Protein AF-A0A7C1V496-F1 (afdb_monomer_lite)

Sequence (106 aa):
MSGNLYSQFGGNNLFEVQLGNVPGSEPANLISNYNQLNLNYRYKGFKASGRFEYFINEFPDRRYFSPTQIQLQYKSRSFQFKAGNYYEMLGNGLLLRAYDIPGSVC

Radius of gyration: 18.18 Å; chains: 1; bounding box: 35×28×55 Å

Foldseek 3Di:
DDDPPQKDKDKDKDKDWDFAADPPDPPRGKTKIKMKIKIWMDGDQKIWIWIWIFMDIPDPVPTDTDGQWTKIWGDDPVDIDIDTDDDDPPDDDPPPVPPPPPRDDD

Structure (mmCIF, N/CA/C/O backbone):
data_AF-A0A7C1V496-F1
#
_entry.id   AF-A0A7C1V496-F1
#
loop_
_atom_site.group_PDB
_atom_site.id
_atom_site.type_symbol
_atom_site.label_atom_id
_atom_site.label_alt_id
_atom_site.label_comp_id
_atom_site.label_asym_id
_atom_site.label_entity_id
_atom_site.label_seq_id
_atom_site.pdbx_PDB_ins_code
_atom_site.Cartn_x
_atom_site.Cartn_y
_atom_site.Cartn_z
_atom_site.occupancy
_atom_site.B_iso_or_equiv
_atom_site.auth_seq_id
_atom_site.auth_comp_id
_atom_site.auth_asym_id
_atom_site.auth_atom_id
_atom_site.pdbx_PDB_model_num
ATOM 1 N N . MET A 1 1 ? 1.540 8.321 34.033 1.00 35.78 1 MET A N 1
ATOM 2 C CA . MET A 1 1 ? 0.244 8.873 33.581 1.00 35.78 1 MET A CA 1
ATOM 3 C C . MET A 1 1 ? -0.053 8.300 32.202 1.00 35.78 1 MET A C 1
ATOM 5 O O . MET A 1 1 ? 0.650 8.637 31.262 1.00 35.78 1 MET A O 1
ATOM 9 N N . SER A 1 2 ? -0.999 7.363 32.094 1.00 43.97 2 SER A N 1
ATOM 10 C CA . SER A 1 2 ? -1.411 6.797 30.801 1.00 43.97 2 SER A CA 1
ATOM 11 C C . SER A 1 2 ? -2.409 7.761 30.164 1.00 43.97 2 SER A C 1
ATOM 13 O O . SER A 1 2 ? -3.528 7.899 30.654 1.00 43.97 2 SER A O 1
ATOM 15 N N . GLY A 1 3 ? -1.980 8.520 29.156 1.00 47.47 3 GLY A N 1
ATOM 16 C CA . GLY A 1 3 ? -2.862 9.435 28.439 1.00 47.47 3 GLY A CA 1
ATOM 17 C C . GLY A 1 3 ? -3.909 8.644 27.660 1.00 47.47 3 GLY A C 1
ATOM 18 O O . GLY A 1 3 ? -3.557 7.806 26.831 1.00 47.47 3 GLY A O 1
ATOM 19 N N . ASN A 1 4 ? -5.192 8.907 27.915 1.00 55.25 4 ASN A N 1
ATOM 20 C CA . ASN A 1 4 ? -6.288 8.357 27.122 1.00 55.25 4 ASN A CA 1
ATOM 21 C C . ASN A 1 4 ? -6.238 8.965 25.713 1.00 55.25 4 ASN A C 1
ATOM 23 O O . ASN A 1 4 ? -6.812 10.021 25.455 1.00 55.25 4 ASN A O 1
ATOM 27 N N . LEU A 1 5 ? -5.515 8.315 24.802 1.00 60.34 5 LEU A N 1
ATOM 28 C CA . LEU A 1 5 ? -5.477 8.701 23.399 1.00 60.34 5 LEU A CA 1
ATOM 29 C C . LEU A 1 5 ? -6.772 8.211 22.733 1.00 60.34 5 LEU A C 1
ATOM 31 O O . LEU A 1 5 ? -6.904 7.040 22.383 1.00 60.34 5 LEU A O 1
ATOM 35 N N . TYR A 1 6 ? -7.763 9.096 22.607 1.00 77.25 6 TYR A N 1
ATOM 36 C CA . TYR A 1 6 ? -9.070 8.745 22.037 1.00 77.25 6 TYR A CA 1
ATOM 37 C C . TYR A 1 6 ? -8.977 8.346 20.560 1.00 77.25 6 TYR A C 1
ATOM 39 O O . TYR A 1 6 ? -9.717 7.467 20.117 1.00 77.25 6 TYR A O 1
ATOM 47 N N . SER A 1 7 ? -8.042 8.952 19.823 1.00 89.19 7 SER A N 1
ATOM 48 C CA . SER A 1 7 ? -7.772 8.673 18.415 1.00 89.19 7 SER A CA 1
ATOM 49 C C . SER A 1 7 ? -6.281 8.724 18.100 1.00 89.19 7 SER A C 1
ATOM 51 O O . SER A 1 7 ? -5.558 9.551 18.652 1.00 89.19 7 SER A O 1
ATOM 53 N N . GLN A 1 8 ? -5.846 7.911 17.144 1.00 93.75 8 GLN A N 1
ATOM 54 C CA . GLN A 1 8 ? -4.509 7.962 16.564 1.00 93.75 8 GLN A CA 1
ATOM 55 C C . GLN A 1 8 ? -4.621 7.947 15.044 1.00 93.75 8 GLN A C 1
ATOM 57 O O . GLN A 1 8 ? -5.205 7.025 14.479 1.00 93.75 8 GLN A O 1
ATOM 62 N N . PHE A 1 9 ? -4.015 8.927 14.387 1.00 94.88 9 PHE A N 1
ATOM 63 C CA . PHE A 1 9 ? -3.721 8.858 12.962 1.00 94.88 9 PHE A CA 1
ATOM 64 C C . PHE A 1 9 ? -2.234 8.561 12.784 1.00 94.88 9 PHE A C 1
ATOM 66 O O . PHE A 1 9 ? -1.403 9.069 13.535 1.00 94.88 9 PHE A O 1
ATOM 73 N N . GLY A 1 10 ? -1.894 7.721 11.818 1.00 95.31 10 GLY A N 1
ATOM 74 C CA . GLY A 1 10 ? -0.511 7.413 11.496 1.00 95.31 10 GLY A CA 1
ATOM 75 C C . GLY A 1 10 ? -0.385 6.867 10.089 1.00 95.31 10 GLY A C 1
ATOM 76 O O . GLY A 1 10 ? -1.314 6.267 9.552 1.00 95.31 10 GLY A O 1
ATOM 77 N N . GLY A 1 11 ? 0.786 7.041 9.500 1.00 95.12 11 GLY A N 1
ATOM 78 C CA . GLY A 1 11 ? 1.075 6.516 8.181 1.00 95.12 11 GLY A CA 1
ATOM 79 C C . GLY A 1 11 ? 2.556 6.262 8.001 1.00 95.12 11 GLY A C 1
ATOM 80 O O . GLY A 1 11 ? 3.381 6.753 8.771 1.00 95.12 11 GLY A O 1
ATOM 81 N N . ASN A 1 12 ? 2.877 5.471 6.991 1.00 96.00 12 ASN A N 1
ATOM 82 C CA . ASN A 1 12 ? 4.234 5.312 6.502 1.00 96.00 12 ASN A CA 1
ATOM 83 C C . ASN A 1 12 ? 4.227 5.329 4.976 1.00 96.00 12 ASN A C 1
ATOM 85 O O . ASN A 1 12 ? 3.227 5.006 4.332 1.00 96.00 12 ASN A O 1
ATOM 89 N N . ASN A 1 13 ? 5.361 5.706 4.407 1.00 94.88 13 ASN A N 1
ATOM 90 C CA . ASN A 1 13 ? 5.570 5.699 2.975 1.00 94.88 13 ASN A CA 1
ATOM 91 C C . ASN A 1 13 ? 6.836 4.903 2.667 1.00 94.88 13 ASN A C 1
ATOM 93 O O . ASN A 1 13 ? 7.840 5.053 3.362 1.00 94.88 13 ASN A O 1
ATOM 97 N N . LEU A 1 14 ? 6.759 4.040 1.660 1.00 95.06 14 LEU A N 1
ATOM 98 C CA . LEU A 1 14 ? 7.910 3.395 1.046 1.00 95.06 14 LEU A CA 1
ATOM 99 C C . LEU A 1 14 ? 8.062 3.993 -0.344 1.00 95.06 14 LEU A C 1
ATOM 101 O O . LEU A 1 14 ? 7.098 4.019 -1.103 1.00 95.06 14 LEU A O 1
ATOM 105 N N . PHE A 1 15 ? 9.262 4.460 -0.652 1.00 94.06 15 PHE A N 1
ATOM 106 C CA . PHE A 1 15 ? 9.636 4.929 -1.974 1.00 94.06 15 PHE A CA 1
ATOM 107 C C . PHE A 1 15 ? 10.878 4.165 -2.417 1.00 94.06 15 PHE A C 1
ATOM 109 O O . PHE A 1 15 ? 11.859 4.107 -1.676 1.00 94.06 15 PHE A O 1
ATOM 116 N N . GLU A 1 16 ? 10.814 3.570 -3.600 1.00 92.25 16 GLU A N 1
ATOM 117 C CA . GLU A 1 16 ? 11.874 2.762 -4.184 1.00 92.25 16 GLU A CA 1
ATOM 118 C C . GLU A 1 16 ? 12.146 3.236 -5.610 1.00 92.25 16 GLU A C 1
ATOM 120 O O . GLU A 1 16 ? 11.219 3.474 -6.386 1.00 92.25 16 GLU A O 1
ATOM 125 N N . VAL A 1 17 ? 13.431 3.373 -5.937 1.00 91.00 17 VAL A N 1
ATOM 126 C CA . VAL A 1 17 ? 13.907 3.680 -7.285 1.00 91.00 17 VAL A CA 1
ATOM 127 C C . VAL A 1 17 ? 14.792 2.532 -7.731 1.00 91.00 17 VAL A C 1
ATOM 129 O O . VAL A 1 17 ? 15.762 2.200 -7.048 1.00 91.00 17 VAL A O 1
ATOM 132 N N . GLN A 1 18 ? 14.479 1.959 -8.886 1.00 87.81 18 GLN A N 1
ATOM 133 C CA . GLN A 1 18 ? 15.299 0.940 -9.522 1.00 87.81 18 GLN A CA 1
ATOM 134 C C . GLN A 1 18 ? 16.019 1.547 -10.721 1.00 87.81 18 GLN A C 1
ATOM 136 O O . GLN A 1 18 ? 15.403 2.234 -11.538 1.00 87.81 18 GLN A O 1
ATOM 141 N N . LEU A 1 19 ? 17.319 1.273 -10.822 1.00 88.62 19 LEU A N 1
ATOM 142 C CA . LEU A 1 19 ? 18.150 1.622 -11.969 1.00 88.62 19 LEU A CA 1
ATOM 143 C C . LEU A 1 19 ? 18.750 0.338 -12.543 1.00 88.62 19 LEU A C 1
ATOM 145 O O . LEU A 1 19 ? 19.483 -0.366 -11.849 1.00 88.62 19 LEU A O 1
ATOM 149 N N . GLY A 1 20 ? 18.454 0.058 -13.808 1.00 82.31 20 GLY A N 1
ATOM 150 C CA . GLY A 1 20 ? 18.838 -1.190 -14.462 1.00 82.31 20 GLY A CA 1
ATOM 151 C C . GLY A 1 20 ? 17.801 -2.294 -14.266 1.00 82.31 20 GLY A C 1
ATOM 152 O O . GLY A 1 20 ? 16.850 -2.163 -13.496 1.00 82.31 20 GLY A O 1
ATOM 153 N N . ASN A 1 21 ? 17.972 -3.384 -15.006 1.00 76.88 21 ASN A N 1
ATOM 154 C CA . ASN A 1 21 ? 17.056 -4.518 -14.980 1.00 76.88 21 ASN A CA 1
ATOM 155 C C . ASN A 1 21 ? 17.758 -5.807 -14.524 1.00 76.88 21 ASN A C 1
ATOM 157 O O . ASN A 1 21 ? 18.981 -5.851 -14.371 1.00 76.88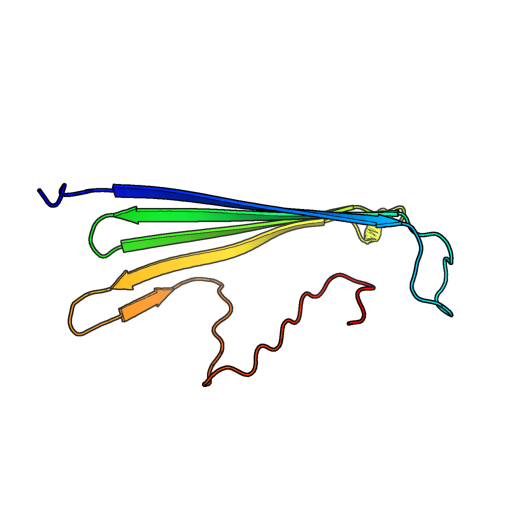 21 ASN A O 1
ATOM 161 N N . VAL A 1 22 ? 16.980 -6.866 -14.298 1.00 73.62 22 VAL A N 1
ATOM 162 C CA . VAL A 1 22 ? 17.502 -8.189 -13.940 1.00 73.62 22 VAL A CA 1
ATOM 163 C C . VAL A 1 22 ? 18.429 -8.690 -15.061 1.00 73.62 22 VAL A C 1
ATOM 165 O O . VAL A 1 22 ? 18.045 -8.620 -16.236 1.00 73.62 22 VAL A O 1
ATOM 168 N N . PRO A 1 23 ? 19.632 -9.211 -14.748 1.00 71.69 23 PRO A N 1
ATOM 169 C CA . PRO A 1 23 ? 20.532 -9.761 -15.757 1.00 71.69 23 PRO A CA 1
ATOM 170 C C . PRO A 1 23 ? 19.836 -10.809 -16.635 1.00 71.69 23 PRO A C 1
ATOM 172 O O . PRO A 1 23 ? 19.216 -11.740 -16.126 1.00 71.69 23 PRO A O 1
ATOM 175 N N . GLY A 1 24 ? 19.935 -10.658 -17.958 1.00 72.06 24 GLY A N 1
ATOM 176 C CA . GLY A 1 24 ? 19.283 -11.553 -18.924 1.00 72.06 24 GLY A CA 1
ATOM 177 C C . GLY A 1 24 ? 17.827 -11.205 -19.259 1.00 72.06 24 GLY A C 1
ATOM 178 O O . GLY A 1 24 ? 17.203 -11.940 -20.019 1.00 72.06 24 GLY A O 1
ATOM 179 N N . SER A 1 25 ? 17.291 -10.096 -18.738 1.00 69.62 25 SER A N 1
ATOM 180 C CA . SER A 1 25 ? 15.977 -9.568 -19.121 1.00 69.62 25 SER A CA 1
ATOM 181 C C . SER A 1 25 ? 16.101 -8.285 -19.950 1.00 69.62 25 SER A C 1
ATOM 183 O O . SER A 1 25 ? 16.967 -7.446 -19.701 1.00 69.62 25 SER A O 1
ATOM 185 N N . GLU A 1 26 ? 15.235 -8.135 -20.956 1.00 74.94 26 GLU A N 1
ATOM 186 C CA . GLU A 1 2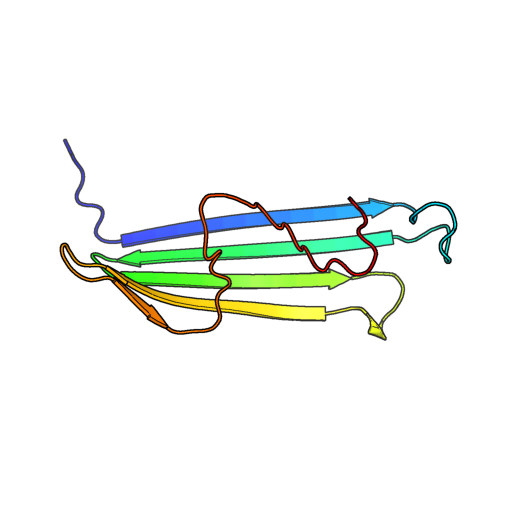6 ? 15.137 -6.915 -21.759 1.00 74.94 26 GLU A CA 1
ATOM 187 C C . GLU A 1 26 ? 13.964 -6.037 -21.291 1.00 74.94 26 GLU A C 1
ATOM 189 O O . GLU A 1 26 ? 12.887 -6.558 -20.978 1.00 74.94 26 GLU A O 1
ATOM 194 N N . PRO A 1 27 ? 14.134 -4.702 -21.255 1.00 71.56 27 PRO A N 1
ATOM 195 C CA . PRO A 1 27 ? 15.353 -3.956 -21.593 1.00 71.56 27 PRO A CA 1
ATOM 196 C C . PRO A 1 27 ? 16.416 -4.049 -20.485 1.00 71.56 27 PRO A C 1
ATOM 198 O O . PRO A 1 27 ? 16.071 -4.077 -19.311 1.00 71.56 27 PRO A O 1
ATOM 201 N N . ALA A 1 28 ? 17.705 -4.058 -20.838 1.00 70.81 28 ALA A N 1
ATOM 202 C CA . ALA A 1 28 ? 18.801 -4.146 -19.858 1.00 70.81 28 ALA A CA 1
ATOM 203 C C . ALA A 1 28 ? 18.871 -2.926 -18.916 1.00 70.81 28 ALA A C 1
ATOM 205 O O . ALA A 1 28 ? 19.271 -3.036 -17.757 1.00 70.81 28 ALA A O 1
ATOM 206 N N . ASN A 1 29 ? 18.442 -1.767 -19.420 1.00 77.50 29 ASN A N 1
ATOM 207 C CA . ASN A 1 29 ? 18.333 -0.529 -18.667 1.00 77.50 29 ASN A CA 1
ATOM 208 C C . ASN A 1 29 ? 16.853 -0.235 -18.461 1.00 77.50 29 ASN A C 1
ATOM 210 O O . ASN A 1 29 ? 16.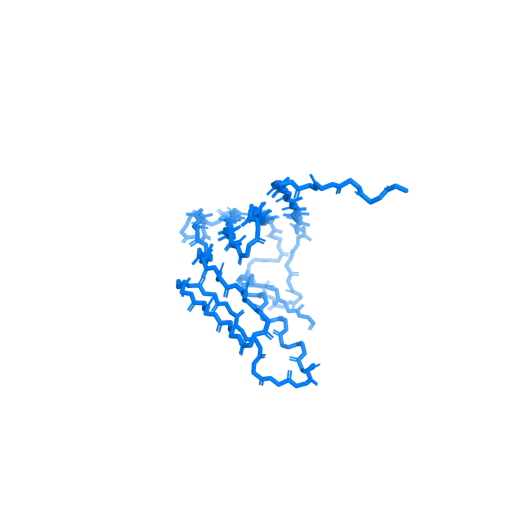129 -0.023 -19.429 1.00 77.50 29 ASN A O 1
ATOM 214 N N . LEU A 1 30 ? 16.421 -0.254 -17.206 1.00 83.38 30 LEU A N 1
ATOM 215 C CA . LEU A 1 30 ? 15.071 0.115 -16.824 1.00 83.38 30 LEU A CA 1
ATOM 216 C C . LEU A 1 30 ? 15.159 1.067 -15.642 1.00 83.38 30 LEU A C 1
ATOM 218 O O . LEU A 1 30 ? 15.857 0.783 -14.668 1.00 83.38 30 LEU A O 1
ATOM 222 N N . ILE A 1 31 ? 14.465 2.195 -15.735 1.00 87.50 31 ILE A N 1
ATOM 223 C CA . ILE A 1 31 ? 14.234 3.066 -14.588 1.00 87.50 31 ILE A CA 1
ATOM 224 C C . ILE A 1 31 ? 12.792 2.878 -14.133 1.00 87.50 31 ILE A C 1
ATOM 226 O O . ILE A 1 31 ? 11.848 3.071 -14.909 1.00 87.50 31 ILE A O 1
ATOM 230 N N . SER A 1 32 ? 12.614 2.510 -12.867 1.00 90.12 32 SER A N 1
ATOM 231 C CA . SER A 1 32 ? 11.294 2.440 -12.245 1.00 90.12 32 SER A CA 1
ATOM 232 C C . SER A 1 32 ? 11.260 3.189 -10.921 1.00 90.12 32 SER A C 1
ATOM 234 O O . SER A 1 32 ? 12.268 3.348 -10.235 1.00 90.12 32 SER A O 1
ATOM 236 N N . ASN A 1 33 ? 10.072 3.685 -10.593 1.00 92.44 33 ASN A N 1
ATOM 237 C CA . ASN A 1 33 ? 9.754 4.317 -9.328 1.00 92.44 33 ASN A CA 1
ATOM 238 C C . ASN A 1 33 ? 8.516 3.629 -8.769 1.00 92.44 33 ASN A C 1
ATOM 240 O O . ASN A 1 33 ? 7.457 3.642 -9.402 1.00 92.44 33 ASN A O 1
ATOM 244 N N . TYR A 1 34 ? 8.647 3.071 -7.575 1.00 92.88 34 TYR A N 1
ATOM 245 C CA . TYR A 1 34 ? 7.548 2.495 -6.823 1.00 92.88 34 TYR A CA 1
ATOM 246 C C . TYR A 1 34 ? 7.319 3.313 -5.554 1.00 92.88 34 TYR A C 1
ATOM 248 O O . TYR A 1 34 ? 8.253 3.635 -4.819 1.00 92.88 34 TYR A O 1
ATOM 256 N N . ASN A 1 35 ? 6.067 3.667 -5.285 1.00 95.56 35 ASN A N 1
ATOM 257 C CA . ASN A 1 35 ? 5.666 4.321 -4.052 1.00 95.56 35 ASN A CA 1
ATOM 258 C C . ASN A 1 35 ? 4.474 3.591 -3.432 1.00 95.56 35 ASN A C 1
ATOM 260 O O . ASN A 1 35 ? 3.486 3.310 -4.105 1.00 95.56 35 ASN A O 1
ATOM 264 N N . GLN A 1 36 ? 4.556 3.329 -2.132 1.00 96.25 36 GLN A N 1
ATOM 265 C CA . GLN A 1 36 ? 3.493 2.715 -1.350 1.00 96.25 36 GLN A CA 1
ATOM 266 C C . GLN A 1 36 ? 3.224 3.558 -0.106 1.00 96.25 36 GLN A C 1
ATOM 268 O O . GLN A 1 36 ? 4.027 3.594 0.831 1.00 96.25 36 GLN A O 1
ATOM 273 N N . LEU A 1 37 ? 2.058 4.191 -0.060 1.00 96.50 37 LEU A N 1
ATOM 274 C CA . LEU A 1 37 ? 1.572 4.931 1.097 1.00 96.50 37 LEU A CA 1
ATOM 275 C C . LEU A 1 37 ? 0.594 4.064 1.888 1.00 96.50 37 LEU A C 1
ATOM 277 O O . LEU A 1 37 ? -0.446 3.670 1.361 1.00 96.50 37 LEU A O 1
ATOM 281 N N . ASN A 1 38 ? 0.880 3.815 3.168 1.00 95.81 38 ASN A N 1
ATOM 282 C CA . ASN A 1 38 ? -0.098 3.223 4.078 1.00 95.81 38 ASN A CA 1
ATOM 283 C C . ASN A 1 38 ? -0.563 4.253 5.098 1.00 95.81 38 ASN A C 1
ATOM 285 O O . ASN A 1 38 ? 0.243 4.881 5.785 1.00 95.81 38 ASN A O 1
ATOM 289 N N . LEU A 1 39 ? -1.876 4.356 5.255 1.00 96.81 39 LEU A N 1
ATOM 290 C CA . LEU A 1 39 ? -2.538 5.216 6.222 1.00 96.81 39 LEU A CA 1
ATOM 291 C C . LEU A 1 39 ? -3.333 4.364 7.203 1.00 96.81 39 LEU A C 1
ATOM 293 O O . LEU A 1 39 ? -3.921 3.341 6.850 1.00 96.81 39 LEU A O 1
ATOM 297 N N . ASN A 1 40 ? -3.349 4.790 8.457 1.00 95.81 40 ASN A N 1
ATOM 298 C CA . ASN A 1 40 ? -4.058 4.133 9.536 1.00 95.81 40 ASN A CA 1
ATOM 299 C C . ASN A 1 40 ? -4.719 5.179 10.424 1.00 95.81 40 ASN A C 1
ATOM 301 O O . ASN A 1 40 ? -4.081 6.121 10.891 1.00 95.81 40 ASN A O 1
ATOM 305 N N . TYR A 1 41 ? -5.983 4.947 10.732 1.00 95.50 41 TYR A N 1
ATOM 306 C CA . TYR A 1 41 ? -6.720 5.701 11.724 1.00 95.50 41 TYR A CA 1
ATOM 307 C C . TYR A 1 41 ? -7.294 4.736 12.752 1.00 95.50 41 TYR A C 1
ATOM 309 O O . TYR A 1 41 ? -7.916 3.738 12.395 1.00 95.50 41 TYR A O 1
ATOM 317 N N . ARG A 1 42 ? -7.067 5.006 14.034 1.00 94.69 42 ARG A N 1
ATOM 318 C CA . ARG A 1 42 ? -7.599 4.228 15.152 1.00 94.69 42 ARG A CA 1
ATOM 319 C C . ARG A 1 42 ? -8.440 5.128 16.028 1.00 94.69 42 ARG A C 1
ATOM 321 O O . ARG A 1 42 ? -8.006 6.221 16.381 1.00 94.69 42 ARG A O 1
ATOM 328 N N . TYR A 1 43 ? -9.599 4.633 16.427 1.00 93.44 43 TYR A N 1
ATOM 329 C CA . TYR A 1 43 ? -10.468 5.290 17.388 1.00 93.44 43 TYR A CA 1
ATOM 330 C C . TYR A 1 43 ? -11.149 4.232 18.252 1.00 93.44 43 TYR A C 1
ATOM 332 O O . TYR A 1 43 ? -11.949 3.433 17.759 1.00 93.44 43 TYR A O 1
ATOM 340 N N . LYS A 1 44 ? -10.834 4.214 19.553 1.00 90.31 44 LYS A N 1
ATOM 341 C CA . LYS A 1 44 ? -11.311 3.191 20.502 1.00 90.31 44 LYS A CA 1
ATOM 342 C C . LYS A 1 44 ? -11.052 1.764 19.974 1.00 90.31 44 LYS A C 1
ATOM 344 O O . LYS A 1 44 ? -9.902 1.376 19.804 1.00 90.31 44 LYS A O 1
ATOM 349 N N . GLY A 1 45 ? -12.110 0.990 19.717 1.00 90.31 45 GLY A N 1
ATOM 350 C CA . GLY A 1 45 ? -12.035 -0.368 19.168 1.00 90.31 45 GLY A CA 1
ATOM 351 C C . GLY A 1 45 ? -11.989 -0.439 17.640 1.00 90.31 45 GLY A C 1
ATOM 352 O O . GLY A 1 45 ? -11.864 -1.533 17.102 1.00 90.31 45 GLY A O 1
ATOM 353 N N . PHE A 1 46 ? -12.100 0.687 16.931 1.00 93.88 46 PHE A N 1
ATOM 354 C CA . PHE A 1 46 ? -12.107 0.729 15.470 1.00 93.88 46 PHE A CA 1
ATOM 355 C C . PHE A 1 46 ? -10.734 1.081 14.903 1.00 93.88 46 PHE A C 1
ATOM 357 O O . PHE A 1 46 ? -10.009 1.920 15.443 1.00 93.88 46 PHE A O 1
ATOM 364 N N . LYS A 1 47 ? -10.409 0.473 13.764 1.00 94.56 47 LYS A N 1
ATOM 365 C CA . LYS A 1 47 ? -9.253 0.801 12.937 1.00 94.56 47 LYS A CA 1
ATOM 366 C C . LYS A 1 47 ? -9.673 0.846 11.471 1.00 94.56 47 LYS A C 1
ATOM 368 O O . LYS A 1 47 ? -10.169 -0.148 10.953 1.00 94.56 47 LYS A O 1
ATOM 373 N N . ALA A 1 48 ? -9.429 1.968 10.810 1.00 95.38 48 ALA A N 1
ATOM 374 C CA . ALA A 1 48 ? -9.478 2.086 9.360 1.00 95.38 48 ALA A CA 1
ATOM 375 C C . ALA A 1 48 ? -8.046 2.093 8.811 1.00 95.38 48 ALA A C 1
ATOM 377 O O . ALA A 1 48 ? -7.160 2.741 9.377 1.00 95.38 48 ALA A O 1
ATOM 378 N N . SER A 1 49 ? -7.818 1.366 7.725 1.00 95.44 49 SER A N 1
ATOM 379 C CA . SER A 1 49 ? -6.523 1.261 7.058 1.00 95.44 49 SER A CA 1
ATOM 380 C C . SER A 1 49 ? -6.697 1.396 5.552 1.00 95.44 49 SER A C 1
ATOM 382 O O . SER A 1 49 ? -7.641 0.846 4.988 1.00 95.44 49 SER A O 1
ATOM 384 N N . GLY A 1 50 ? -5.772 2.104 4.913 1.00 95.56 50 GLY A N 1
ATOM 385 C CA . GLY A 1 50 ? -5.709 2.236 3.461 1.00 95.56 50 GLY A CA 1
ATOM 386 C C . GLY A 1 50 ? -4.277 2.082 2.964 1.00 95.56 50 GLY A C 1
ATOM 387 O O . GLY A 1 50 ? -3.358 2.602 3.600 1.00 95.56 50 GLY A O 1
ATOM 388 N N . ARG A 1 51 ? -4.095 1.386 1.843 1.00 95.88 51 ARG A N 1
ATOM 389 C CA . ARG A 1 51 ? -2.846 1.317 1.084 1.00 95.88 51 ARG A CA 1
ATOM 390 C C . ARG A 1 51 ? -3.087 1.848 -0.318 1.00 95.88 51 ARG A C 1
ATOM 392 O O . ARG A 1 51 ? -4.012 1.407 -0.995 1.00 95.88 51 ARG A O 1
ATOM 399 N N . PHE A 1 52 ? -2.228 2.765 -0.730 1.00 95.56 52 PHE A N 1
ATOM 400 C CA . PHE A 1 52 ? -2.200 3.322 -2.071 1.00 95.56 52 PHE A CA 1
ATOM 401 C C . PHE A 1 52 ? -0.836 3.037 -2.669 1.00 95.56 52 PHE A C 1
ATOM 403 O O . PHE A 1 52 ? 0.186 3.286 -2.025 1.00 95.56 52 PHE A O 1
ATOM 410 N N . GLU A 1 53 ? -0.838 2.516 -3.884 1.00 95.75 53 GLU A N 1
ATOM 411 C CA . GLU A 1 53 ? 0.371 2.198 -4.621 1.00 95.75 53 GLU A CA 1
ATOM 412 C C . GLU A 1 53 ? 0.421 2.992 -5.911 1.00 95.75 53 GLU A C 1
ATOM 414 O O . GLU A 1 53 ? -0.595 3.249 -6.563 1.00 95.75 53 GLU A O 1
ATOM 419 N N . TYR A 1 54 ? 1.636 3.376 -6.255 1.00 94.69 54 TYR A N 1
ATOM 420 C CA . TYR A 1 54 ? 1.979 4.105 -7.450 1.00 94.69 54 TYR A CA 1
ATOM 421 C C . TYR A 1 54 ? 3.220 3.471 -8.052 1.00 94.69 54 TYR A C 1
ATOM 423 O O . TYR A 1 54 ? 4.226 3.298 -7.363 1.00 94.69 54 TYR A O 1
ATOM 431 N N . PHE A 1 55 ? 3.157 3.159 -9.336 1.00 94.19 55 PHE A N 1
ATOM 432 C CA . PHE A 1 55 ? 4.286 2.614 -10.065 1.00 94.19 55 PHE A CA 1
ATOM 433 C C . PHE A 1 55 ? 4.427 3.330 -11.396 1.00 94.19 55 PHE A C 1
ATOM 435 O O . PHE A 1 55 ? 3.464 3.446 -12.160 1.00 94.19 55 PHE A O 1
ATOM 442 N N . ILE A 1 56 ? 5.639 3.796 -11.680 1.00 92.56 56 ILE A N 1
ATOM 443 C CA . ILE A 1 56 ? 5.999 4.365 -12.972 1.00 92.56 56 ILE A CA 1
ATOM 444 C C . ILE A 1 56 ? 7.296 3.759 -13.468 1.00 92.56 56 ILE A C 1
ATOM 446 O O . ILE A 1 56 ? 8.277 3.669 -12.740 1.00 92.56 56 ILE A O 1
ATOM 450 N N . ASN A 1 57 ? 7.313 3.445 -14.756 1.00 90.12 57 ASN A N 1
ATOM 451 C CA . ASN A 1 57 ? 8.515 3.148 -15.515 1.00 90.12 57 ASN A CA 1
ATOM 452 C C . ASN A 1 57 ? 8.422 3.763 -16.924 1.00 90.12 57 ASN A C 1
ATOM 454 O O . ASN A 1 57 ? 7.495 4.514 -17.258 1.00 90.12 57 ASN A O 1
ATOM 458 N N . GLU A 1 58 ? 9.387 3.429 -17.770 1.00 85.69 58 GLU A N 1
ATOM 459 C CA . GLU A 1 58 ? 9.471 3.883 -19.161 1.00 85.69 58 GLU A CA 1
ATOM 460 C C . GLU A 1 58 ? 8.305 3.399 -20.044 1.00 85.69 58 GLU A C 1
ATOM 462 O O . GLU A 1 58 ? 8.029 4.026 -21.062 1.00 85.69 58 GLU A O 1
ATOM 467 N N . PHE A 1 59 ? 7.555 2.371 -19.626 1.00 86.19 59 PHE A N 1
ATOM 468 C CA . PHE A 1 59 ? 6.443 1.779 -20.375 1.00 86.19 59 PHE A CA 1
ATOM 469 C C . PHE A 1 59 ? 5.087 2.304 -19.876 1.00 86.19 59 PHE A C 1
ATOM 471 O O . PHE A 1 59 ? 4.630 1.886 -18.811 1.00 86.19 59 PHE A O 1
ATOM 478 N N . PRO A 1 60 ? 4.394 3.183 -20.626 1.00 85.12 60 PRO A N 1
ATOM 479 C CA . PRO A 1 60 ? 3.148 3.804 -20.171 1.00 85.12 60 PRO A CA 1
ATOM 480 C C . PRO A 1 60 ? 2.065 2.803 -19.753 1.00 85.12 60 PRO A C 1
ATOM 482 O O . PRO A 1 60 ? 1.413 3.019 -18.736 1.00 85.12 60 PRO A O 1
ATOM 485 N N . ASP A 1 61 ? 1.946 1.682 -20.469 1.00 87.94 61 ASP A N 1
ATOM 486 C CA . ASP A 1 61 ? 0.929 0.646 -20.223 1.00 87.94 61 ASP A CA 1
ATOM 487 C C . ASP A 1 61 ? 1.120 -0.105 -18.897 1.00 87.94 61 ASP A C 1
ATOM 489 O O . ASP A 1 61 ? 0.221 -0.804 -18.437 1.00 87.94 61 ASP A O 1
ATOM 493 N N . ARG A 1 62 ? 2.302 0.016 -18.280 1.00 83.88 62 ARG A N 1
ATOM 494 C CA . ARG A 1 62 ? 2.642 -0.634 -17.005 1.00 83.88 62 ARG A CA 1
ATOM 495 C C . ARG A 1 62 ? 2.546 0.320 -15.818 1.00 83.88 62 ARG A C 1
ATOM 497 O O . ARG A 1 62 ? 2.780 -0.102 -14.690 1.00 83.88 62 ARG A O 1
ATOM 504 N N . ARG A 1 63 ? 2.237 1.598 -16.052 1.00 90.75 63 ARG A N 1
ATOM 505 C CA . ARG A 1 63 ? 2.100 2.603 -14.994 1.00 90.75 63 ARG A CA 1
ATOM 506 C C . ARG A 1 63 ? 0.745 2.461 -14.321 1.00 90.75 63 ARG A C 1
ATOM 508 O O . ARG A 1 63 ? -0.266 2.298 -14.999 1.00 90.75 63 ARG A O 1
ATOM 515 N N . TYR A 1 64 ? 0.702 2.591 -13.001 1.00 93.19 64 TYR A N 1
ATOM 516 C CA . TYR A 1 64 ? -0.563 2.562 -12.277 1.00 93.19 64 TYR A CA 1
ATOM 517 C C . TYR A 1 64 ? -0.549 3.451 -11.038 1.00 93.19 64 TYR A C 1
ATOM 519 O O . TYR A 1 64 ? 0.491 3.736 -10.446 1.00 93.19 64 TYR A O 1
ATOM 527 N N . PHE A 1 65 ? -1.750 3.863 -10.645 1.00 95.19 65 PHE A N 1
ATOM 528 C CA . PHE A 1 65 ? -2.051 4.416 -9.335 1.00 95.19 65 PHE A CA 1
ATOM 529 C C . PHE A 1 65 ? -3.330 3.750 -8.845 1.00 95.19 65 PHE A C 1
ATOM 531 O O . PHE A 1 65 ? -4.364 3.851 -9.507 1.00 95.19 65 PHE A O 1
ATOM 538 N N . SER A 1 66 ? -3.262 3.031 -7.728 1.00 93.56 66 SER A N 1
ATOM 539 C CA . SER A 1 66 ? -4.396 2.236 -7.263 1.00 93.56 66 SER A CA 1
ATOM 540 C C . SER A 1 66 ? -4.476 2.169 -5.737 1.00 93.56 66 SER A C 1
ATOM 542 O O . SER A 1 66 ? -3.447 2.001 -5.073 1.00 93.56 66 SER A O 1
ATOM 544 N N . PRO A 1 67 ? -5.684 2.268 -5.148 1.00 93.06 67 PRO A N 1
ATOM 545 C CA . PRO A 1 67 ? -5.912 1.847 -3.774 1.00 93.06 67 PRO A CA 1
ATOM 546 C C . PRO A 1 67 ? -5.882 0.313 -3.704 1.00 93.06 67 PRO A C 1
ATOM 548 O O . PRO A 1 67 ? -6.875 -0.348 -4.007 1.00 93.06 67 PRO A O 1
ATOM 551 N N . THR A 1 68 ? -4.753 -0.270 -3.304 1.00 92.19 68 THR A N 1
ATOM 552 C CA . THR A 1 68 ? -4.583 -1.732 -3.292 1.00 92.19 68 THR A CA 1
ATOM 553 C C . THR A 1 68 ? -5.175 -2.401 -2.062 1.00 92.19 68 THR A C 1
ATOM 555 O O . THR A 1 68 ? -5.486 -3.584 -2.122 1.00 92.19 68 THR A O 1
ATOM 558 N N . GLN A 1 69 ? -5.359 -1.673 -0.954 1.00 93.62 69 GLN A N 1
ATOM 559 C CA . GLN A 1 69 ? -6.037 -2.196 0.236 1.00 93.62 69 GLN A CA 1
ATOM 560 C C . GLN A 1 69 ? -6.885 -1.124 0.902 1.00 93.62 69 GLN A C 1
ATOM 562 O O . GLN A 1 69 ? -6.420 -0.012 1.150 1.00 93.62 69 GLN A O 1
ATOM 567 N N . ILE A 1 70 ? -8.111 -1.483 1.269 1.00 95.25 70 ILE A N 1
ATOM 568 C CA . ILE A 1 70 ? -8.990 -0.660 2.101 1.00 95.25 70 ILE A CA 1
ATOM 569 C C . ILE A 1 70 ? -9.656 -1.593 3.099 1.00 95.25 70 ILE A C 1
ATOM 571 O O . ILE A 1 70 ? -10.355 -2.531 2.714 1.00 95.25 70 ILE A O 1
ATOM 575 N N . GLN A 1 71 ? -9.444 -1.329 4.385 1.00 95.25 71 GLN A N 1
ATOM 576 C CA . GLN A 1 71 ? -9.919 -2.185 5.460 1.00 95.25 71 GLN A CA 1
ATOM 577 C C . GLN A 1 71 ? -10.535 -1.372 6.592 1.00 95.25 71 GLN A C 1
ATOM 579 O O . GLN A 1 71 ? -9.978 -0.368 7.041 1.00 95.25 71 GLN A O 1
ATOM 584 N N . LEU A 1 72 ? -11.640 -1.891 7.121 1.00 95.94 72 LEU A N 1
ATOM 585 C CA . LEU A 1 72 ? -12.189 -1.508 8.410 1.00 95.94 72 LEU A CA 1
ATOM 586 C C . LEU A 1 72 ? -12.119 -2.704 9.362 1.00 95.94 72 LEU A C 1
ATOM 588 O O . LEU A 1 72 ? -12.478 -3.828 9.016 1.00 95.94 72 LEU A O 1
ATOM 592 N N . GLN A 1 73 ? -11.651 -2.457 10.577 1.00 94.50 73 GLN A N 1
ATOM 593 C CA . GLN A 1 73 ? -11.528 -3.450 11.628 1.00 94.50 73 GLN A CA 1
ATOM 594 C C . GLN A 1 73 ? -12.186 -2.934 12.904 1.00 94.50 73 GLN A C 1
ATOM 596 O O . GLN A 1 73 ? -11.985 -1.785 13.295 1.00 94.50 73 GLN A O 1
ATOM 601 N N . TYR A 1 74 ? -12.916 -3.810 13.586 1.00 94.00 74 TYR A N 1
ATOM 602 C CA . TYR A 1 74 ? -13.389 -3.593 14.947 1.00 94.00 74 TYR A CA 1
ATOM 603 C C . TYR A 1 74 ? -12.852 -4.693 15.860 1.00 94.00 74 TYR A C 1
ATOM 605 O O . TYR A 1 74 ? -12.948 -5.879 15.539 1.00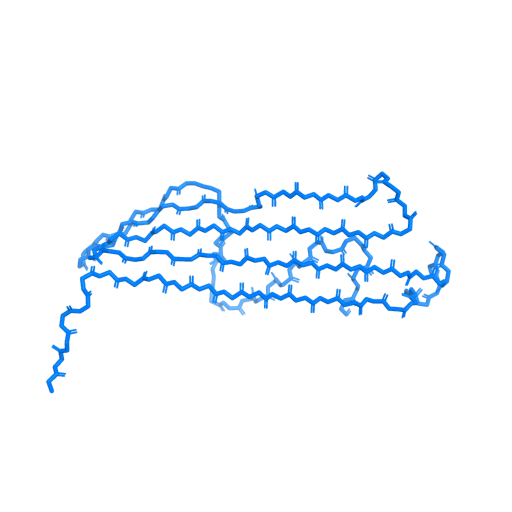 94.00 74 TYR A O 1
ATOM 613 N N . LYS A 1 75 ? -12.278 -4.307 16.999 1.00 93.06 75 LYS A N 1
ATOM 614 C CA . LYS A 1 75 ? -11.731 -5.223 17.999 1.00 93.06 75 LYS A CA 1
ATOM 615 C C . LYS A 1 75 ? -12.302 -4.910 19.378 1.00 93.06 75 LYS A C 1
ATOM 617 O O . LYS A 1 75 ? -12.202 -3.785 19.866 1.00 93.06 75 LYS A O 1
ATOM 622 N N . SER A 1 76 ? -12.847 -5.940 20.013 1.00 90.50 76 SER A N 1
ATOM 623 C CA . SER A 1 76 ? -13.238 -5.966 21.421 1.00 90.50 76 SER A CA 1
ATOM 624 C C . SER A 1 76 ? -12.400 -7.005 22.181 1.00 90.50 76 SER A C 1
ATOM 626 O O . SER A 1 76 ? -11.464 -7.589 21.631 1.00 90.50 76 SER A O 1
ATOM 628 N N . ARG A 1 77 ? -12.704 -7.230 23.467 1.00 89.75 77 ARG A N 1
ATOM 629 C CA . ARG A 1 77 ? -11.984 -8.210 24.301 1.00 89.75 77 ARG A CA 1
ATOM 630 C C . ARG A 1 77 ? -12.140 -9.648 23.794 1.00 89.75 77 ARG A C 1
ATOM 632 O O . ARG A 1 77 ? -11.203 -10.425 23.926 1.00 89.75 77 ARG A O 1
ATOM 639 N N . SER A 1 78 ? -13.296 -9.972 23.220 1.00 92.25 78 SER A N 1
ATOM 640 C CA . SER A 1 78 ? -13.655 -11.345 22.840 1.00 92.25 78 SER A CA 1
ATOM 641 C C . SER A 1 78 ? -13.808 -11.540 21.334 1.00 92.25 78 SER A C 1
ATOM 643 O O . SER A 1 78 ? -13.816 -12.675 20.874 1.00 92.25 78 SER A O 1
ATOM 645 N N . PHE A 1 79 ? -13.931 -10.457 20.560 1.00 90.50 79 PHE A N 1
ATOM 646 C CA . PHE A 1 79 ? -14.237 -10.541 19.136 1.00 90.50 79 PHE A CA 1
ATOM 647 C C . PHE A 1 79 ? -13.390 -9.584 18.309 1.00 90.50 79 PHE A C 1
ATOM 649 O O . PHE A 1 79 ? -13.054 -8.477 18.737 1.00 90.50 79 PHE A O 1
ATOM 656 N N . GLN A 1 80 ? -13.091 -10.006 17.085 1.00 91.12 80 GLN A N 1
ATOM 657 C CA . GLN A 1 80 ? -12.434 -9.183 16.087 1.00 91.12 80 GLN A CA 1
ATOM 658 C C . GLN A 1 80 ? -13.124 -9.382 14.743 1.00 91.12 80 GLN A C 1
ATOM 660 O O . GLN A 1 80 ? -13.164 -10.492 14.223 1.00 91.12 80 GLN A O 1
ATOM 665 N N . PHE A 1 81 ? -13.616 -8.290 14.173 1.00 92.25 81 PHE A N 1
ATOM 666 C CA . PHE A 1 81 ? -14.245 -8.264 12.860 1.00 92.25 81 PHE A CA 1
ATOM 667 C C . PHE A 1 81 ? -13.388 -7.434 11.912 1.00 92.25 81 PHE A C 1
ATOM 669 O O . PHE A 1 81 ? -12.883 -6.374 12.290 1.00 92.25 81 PHE A O 1
ATOM 676 N N . LYS A 1 82 ? -13.210 -7.925 10.688 1.00 92.81 82 LYS A N 1
ATOM 677 C CA . LYS A 1 82 ? -12.493 -7.250 9.605 1.00 92.81 82 LYS A CA 1
ATOM 678 C C . LYS A 1 82 ? -13.371 -7.280 8.359 1.00 92.81 82 LYS A C 1
ATOM 680 O O . LYS A 1 82 ? -13.971 -8.307 8.065 1.00 92.81 82 LYS A O 1
ATOM 685 N N . ALA A 1 83 ? -13.431 -6.166 7.646 1.00 93.31 83 ALA A N 1
ATOM 686 C CA . ALA A 1 83 ? -14.151 -6.038 6.388 1.00 93.31 83 ALA A CA 1
ATOM 687 C C . ALA A 1 83 ? -13.335 -5.195 5.401 1.00 93.31 83 ALA A C 1
ATOM 689 O O . ALA A 1 83 ? -12.635 -4.265 5.808 1.00 93.31 83 ALA A O 1
ATOM 690 N N . GLY A 1 84 ? -13.443 -5.517 4.112 1.00 90.19 84 GLY A N 1
ATOM 691 C CA . GLY A 1 84 ? -12.757 -4.821 3.023 1.00 90.19 84 GLY A CA 1
ATOM 692 C C . GLY A 1 84 ? -11.760 -5.706 2.277 1.00 90.19 84 GLY A C 1
ATOM 693 O O . GLY A 1 84 ? -11.751 -6.924 2.442 1.00 90.19 84 GLY A O 1
ATOM 694 N N . ASN A 1 85 ? -10.923 -5.077 1.456 1.00 87.19 85 ASN A N 1
ATOM 695 C CA . ASN A 1 85 ? -9.847 -5.741 0.731 1.00 87.19 85 ASN A CA 1
ATOM 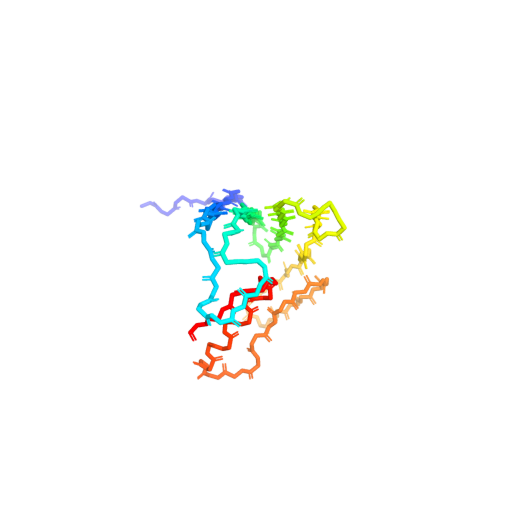696 C C . ASN A 1 85 ? -8.552 -5.628 1.545 1.00 87.19 85 ASN A C 1
ATOM 698 O O . ASN A 1 85 ? -8.057 -4.528 1.804 1.00 87.19 85 ASN A O 1
ATOM 702 N N . TYR A 1 86 ? -8.044 -6.771 1.997 1.00 83.69 86 TYR A N 1
ATOM 703 C CA . TYR A 1 86 ? -6.817 -6.866 2.774 1.00 83.69 86 TYR A CA 1
ATOM 704 C C . TYR A 1 86 ? -6.136 -8.210 2.523 1.00 83.69 86 TYR A C 1
ATOM 706 O O . TYR A 1 86 ? -6.803 -9.226 2.337 1.00 83.69 86 TYR A O 1
ATOM 714 N N . TYR A 1 87 ? -4.806 -8.226 2.588 1.00 75.69 87 TYR A N 1
ATOM 715 C CA . TYR A 1 87 ? -4.056 -9.477 2.662 1.00 75.69 87 TYR A CA 1
ATOM 716 C C . TYR A 1 87 ? -3.927 -9.898 4.124 1.00 75.69 87 TYR A C 1
ATOM 718 O O . TYR A 1 87 ? -3.468 -9.130 4.973 1.00 75.69 87 TYR A O 1
ATOM 726 N N . GLU A 1 88 ? -4.340 -11.122 4.429 1.00 67.06 88 GLU A N 1
ATOM 727 C CA . GLU A 1 88 ? -4.092 -11.757 5.717 1.00 67.06 88 GLU A CA 1
ATOM 728 C C . GLU A 1 88 ? -3.220 -12.981 5.475 1.00 67.06 88 GLU A C 1
ATOM 730 O O . GLU A 1 88 ? -3.550 -13.844 4.666 1.00 67.06 88 GLU A O 1
ATOM 735 N N . MET A 1 89 ? -2.078 -13.044 6.157 1.00 62.31 89 MET A N 1
ATOM 736 C CA . MET A 1 89 ? -1.292 -14.270 6.187 1.00 62.31 89 MET A CA 1
ATOM 737 C C . MET A 1 89 ? -1.981 -15.255 7.124 1.00 62.31 89 MET A C 1
ATOM 739 O O . MET A 1 89 ? -1.994 -15.065 8.340 1.00 62.31 89 MET A O 1
ATOM 743 N N . LEU A 1 90 ? -2.559 -16.306 6.550 1.00 58.06 90 LEU A N 1
ATOM 744 C CA . LEU A 1 90 ? -3.078 -17.446 7.293 1.00 58.06 90 LEU A CA 1
ATOM 745 C C . LEU A 1 90 ? -1.900 -18.369 7.651 1.00 58.06 90 LEU A C 1
ATOM 747 O O . LEU A 1 90 ? -1.554 -19.261 6.883 1.00 58.06 90 LEU A O 1
ATOM 751 N N . GLY A 1 91 ? -1.240 -18.132 8.790 1.00 50.94 91 GLY A N 1
ATOM 752 C CA . GLY A 1 91 ? -0.186 -19.020 9.302 1.00 50.94 91 GLY A CA 1
ATOM 753 C C . GLY A 1 91 ? 0.920 -18.332 10.109 1.00 50.94 91 GLY A C 1
ATOM 754 O O . GLY A 1 91 ? 1.117 -17.121 10.031 1.00 50.94 91 GLY A O 1
ATOM 755 N N . ASN A 1 92 ? 1.667 -19.129 10.881 1.00 55.00 92 ASN A N 1
ATOM 756 C CA . ASN A 1 92 ? 2.799 -18.699 11.712 1.00 55.00 92 ASN A CA 1
ATOM 757 C C . ASN A 1 92 ? 4.052 -18.371 10.872 1.00 55.00 92 ASN A C 1
ATOM 759 O O . ASN A 1 92 ? 5.056 -19.073 10.941 1.00 55.00 92 ASN A O 1
ATOM 763 N N . GLY A 1 93 ? 4.020 -17.284 10.101 1.00 50.00 93 GLY A N 1
ATOM 764 C CA . GLY A 1 93 ? 5.257 -16.596 9.715 1.00 50.00 93 GLY A CA 1
ATOM 765 C C . GLY A 1 93 ? 6.010 -17.113 8.487 1.00 50.00 93 GLY A C 1
ATOM 766 O O . GLY A 1 93 ? 7.195 -16.817 8.359 1.00 50.00 93 GLY A O 1
ATOM 767 N N . LEU A 1 94 ? 5.356 -17.781 7.533 1.00 45.50 94 LEU A N 1
ATOM 768 C CA . LEU A 1 94 ? 5.887 -17.767 6.167 1.00 45.50 94 LEU A CA 1
ATOM 769 C C . LEU A 1 94 ? 5.591 -16.392 5.565 1.00 45.50 94 LEU A C 1
ATOM 771 O O . LEU A 1 94 ? 4.507 -16.144 5.042 1.00 45.50 94 LEU A O 1
ATOM 775 N N . LEU A 1 95 ? 6.560 -15.482 5.700 1.00 50.25 95 LEU A N 1
ATOM 776 C CA . LEU A 1 95 ? 6.587 -14.189 5.025 1.00 50.25 95 LEU A CA 1
ATOM 777 C C . LEU A 1 95 ? 6.731 -14.414 3.511 1.00 50.25 95 LEU A C 1
ATOM 779 O O . LEU A 1 95 ? 7.787 -14.166 2.936 1.00 50.25 95 LEU A O 1
ATOM 783 N N . LEU A 1 96 ? 5.671 -14.877 2.847 1.00 46.00 96 LEU A N 1
ATOM 784 C CA . LEU A 1 96 ? 5.541 -14.729 1.404 1.00 46.00 96 LEU A CA 1
ATOM 785 C C . LEU A 1 96 ? 5.371 -13.236 1.110 1.00 46.00 96 LEU A C 1
ATOM 787 O O . LEU A 1 96 ? 4.270 -12.688 1.070 1.00 46.00 96 LEU A O 1
ATOM 791 N N . ARG A 1 97 ? 6.503 -12.555 0.981 1.00 48.22 97 ARG A N 1
ATOM 792 C CA . ARG A 1 97 ? 6.599 -11.174 0.536 1.00 48.22 97 ARG A CA 1
ATOM 793 C C . ARG A 1 97 ? 6.432 -11.175 -0.984 1.00 48.22 97 ARG A C 1
ATOM 795 O O . ARG A 1 97 ? 7.377 -10.937 -1.720 1.00 48.22 97 ARG A O 1
ATOM 802 N N . ALA A 1 98 ? 5.226 -11.495 -1.443 1.00 44.03 98 ALA A N 1
ATOM 803 C CA . ALA A 1 98 ? 4.828 -11.260 -2.821 1.00 44.03 98 ALA A CA 1
ATOM 804 C C . ALA A 1 98 ? 4.561 -9.755 -2.962 1.00 44.03 98 ALA A C 1
ATOM 806 O O . ALA A 1 98 ? 3.420 -9.300 -2.908 1.00 44.03 98 ALA A O 1
ATOM 807 N N . TYR A 1 99 ? 5.628 -8.959 -3.024 1.00 47.84 99 TYR A N 1
ATOM 808 C CA . TYR A 1 99 ? 5.516 -7.687 -3.716 1.00 47.84 99 TYR A CA 1
ATOM 809 C C . TYR A 1 99 ? 5.430 -8.061 -5.186 1.00 47.84 99 TYR A C 1
ATOM 811 O O . TYR A 1 99 ? 6.425 -8.481 -5.769 1.00 47.84 99 TYR A O 1
ATOM 819 N N . ASP A 1 100 ? 4.237 -7.973 -5.763 1.00 44.25 100 ASP A N 1
ATOM 820 C CA . ASP A 1 100 ? 4.084 -8.054 -7.211 1.00 44.25 100 ASP A CA 1
ATOM 821 C C . ASP A 1 100 ? 4.539 -6.705 -7.787 1.00 44.25 100 ASP A C 1
ATOM 823 O O . ASP A 1 100 ? 3.746 -5.882 -8.228 1.00 44.25 100 ASP A O 1
ATOM 827 N N . ILE A 1 101 ? 5.835 -6.409 -7.638 1.00 51.00 101 ILE A N 1
ATOM 828 C CA . ILE A 1 101 ? 6.493 -5.367 -8.416 1.00 51.00 101 ILE A CA 1
ATOM 829 C C . ILE A 1 101 ? 6.813 -6.060 -9.738 1.00 51.00 101 ILE A C 1
ATOM 831 O O . ILE A 1 101 ? 7.637 -6.981 -9.738 1.00 51.00 101 ILE A O 1
ATOM 835 N N . PRO A 1 102 ? 6.186 -5.667 -10.859 1.00 43.06 102 PRO A N 1
ATOM 836 C CA . PRO A 1 102 ? 6.465 -6.280 -12.149 1.00 43.06 102 PRO A CA 1
ATOM 837 C C . PRO A 1 102 ? 7.962 -6.132 -12.471 1.00 43.06 102 PRO A C 1
ATOM 839 O O . PRO A 1 102 ? 8.421 -5.035 -12.788 1.00 43.06 102 PRO A O 1
ATOM 842 N N . GLY A 1 103 ? 8.726 -7.225 -12.358 1.00 46.75 103 GLY A N 1
ATOM 843 C CA . GLY A 1 103 ? 10.183 -7.252 -12.566 1.00 46.75 103 GLY A CA 1
ATOM 844 C C . GLY A 1 103 ? 11.059 -7.333 -11.304 1.00 46.75 103 GLY A C 1
ATOM 845 O O . GLY A 1 103 ? 12.281 -7.326 -11.438 1.00 46.75 103 GLY A O 1
ATOM 846 N N . SER A 1 104 ? 10.491 -7.442 -10.098 1.00 39.25 104 SER A N 1
ATOM 847 C CA . SER A 1 104 ? 11.268 -7.707 -8.877 1.00 39.25 104 SER A CA 1
ATOM 848 C C .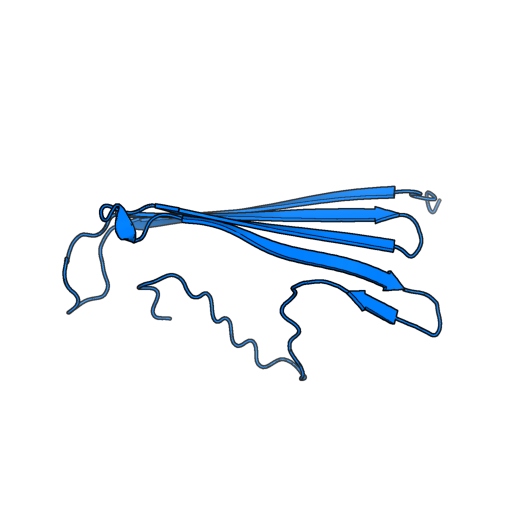 SER A 1 104 ? 11.471 -9.209 -8.687 1.00 39.25 104 SER A C 1
ATOM 850 O O . SER A 1 104 ? 10.518 -9.961 -8.488 1.00 39.25 104 SER A O 1
ATOM 852 N N . VAL A 1 105 ? 12.725 -9.651 -8.750 1.00 44.41 105 VAL A N 1
ATOM 853 C CA . VAL A 1 105 ? 13.143 -10.988 -8.319 1.00 44.41 105 VAL A CA 1
ATOM 854 C C . VAL A 1 105 ? 13.940 -10.797 -7.029 1.00 44.41 105 VAL A C 1
ATOM 856 O O . VAL A 1 105 ? 14.869 -9.990 -7.004 1.00 44.41 105 VAL A O 1
ATOM 859 N N . CYS A 1 106 ? 13.530 -11.481 -5.957 1.00 36.19 106 CYS A N 1
ATOM 860 C CA . CYS A 1 106 ? 14.327 -11.629 -4.735 1.00 36.19 106 CYS A CA 1
ATOM 861 C C . CYS A 1 106 ? 15.488 -12.601 -4.954 1.00 36.19 106 CYS A C 1
ATOM 863 O O . CYS A 1 106 ? 15.277 -13.603 -5.673 1.00 36.19 106 CYS A O 1
#

pLDDT: mean 80.54, std 18.62, range [35.78, 96.81]

Secondary structure (DSSP, 8-state):
------EEEEEEEEEEEEES--TT-SSSS-EEEEEEEEEEEEETTEEEEEEEEEEEES-GGG-EEEEEEEEEEEE-SS-EEEEEE-----SS---------TT---